Protein AF-A0AAV4D4X6-F1 (afdb_monomer_lite)

pLDDT: mean 83.33, std 16.28, range [44.0, 98.69]

Structure (mmCIF, N/CA/C/O backbone):
data_AF-A0AAV4D4X6-F1
#
_entry.id   AF-A0AAV4D4X6-F1
#
loop_
_atom_site.group_PDB
_atom_site.id
_atom_site.type_symbol
_atom_site.label_atom_id
_atom_site.label_alt_id
_atom_site.label_comp_id
_atom_site.label_asym_id
_atom_site.label_entity_id
_atom_site.label_seq_id
_atom_site.pdbx_PDB_ins_code
_atom_site.Cartn_x
_atom_site.Cartn_y
_atom_site.Cartn_z
_atom_site.occupancy
_atom_site.B_iso_or_equiv
_atom_site.auth_seq_id
_atom_site.auth_comp_id
_atom_site.auth_asym_id
_atom_site.auth_atom_id
_atom_site.pdbx_PDB_model_num
ATOM 1 N N . MET A 1 1 ? -32.037 -25.890 81.021 1.00 44.00 1 MET A N 1
ATOM 2 C CA . MET A 1 1 ? -32.102 -26.745 79.814 1.00 44.00 1 MET A CA 1
ATOM 3 C C . MET A 1 1 ? -32.653 -25.919 78.659 1.00 44.00 1 MET A C 1
ATOM 5 O O . MET A 1 1 ? -33.465 -25.048 78.929 1.00 44.00 1 MET A O 1
ATOM 9 N N . PRO A 1 2 ? -32.248 -26.179 77.413 1.00 50.12 2 PRO A N 1
ATOM 10 C CA . PRO A 1 2 ? -30.987 -25.783 76.805 1.00 50.12 2 PRO A CA 1
ATOM 11 C C . PRO A 1 2 ? -31.164 -24.531 75.926 1.00 50.12 2 PRO A C 1
ATOM 13 O O . PRO A 1 2 ? -32.140 -24.403 75.193 1.00 50.12 2 PRO A O 1
ATOM 16 N N . CYS A 1 3 ? -30.162 -23.649 75.937 1.00 57.84 3 CYS A N 1
ATOM 17 C CA . CYS A 1 3 ? -29.971 -22.554 74.976 1.00 57.84 3 CYS A CA 1
ATOM 18 C C . CYS A 1 3 ? -29.572 -23.107 73.584 1.00 57.84 3 CYS A C 1
ATOM 20 O O . CYS A 1 3 ? -28.586 -22.694 72.986 1.00 57.84 3 CYS A O 1
ATOM 22 N N . GLY A 1 4 ? -30.281 -24.138 73.113 1.00 57.94 4 GLY A N 1
ATOM 23 C CA . GLY A 1 4 ? -29.967 -24.877 71.891 1.00 57.94 4 GLY A CA 1
ATOM 24 C C . GLY A 1 4 ? -30.722 -24.347 70.676 1.00 57.94 4 GLY A C 1
ATOM 25 O O . GLY A 1 4 ? -30.124 -24.198 69.615 1.00 57.94 4 GLY A O 1
ATOM 26 N N . SER A 1 5 ? -32.005 -24.002 70.833 1.00 58.66 5 SER A N 1
ATOM 27 C CA . SER A 1 5 ? -32.836 -23.461 69.747 1.00 58.66 5 SER A CA 1
ATOM 28 C C . SER A 1 5 ? -32.383 -22.062 69.333 1.00 58.66 5 SER A C 1
ATOM 30 O O . SER A 1 5 ? -32.025 -21.866 68.181 1.00 58.66 5 SER A O 1
ATOM 32 N N . CYS A 1 6 ? -32.233 -21.143 70.292 1.00 61.25 6 CYS A N 1
ATOM 33 C CA . CYS A 1 6 ? -31.783 -19.771 70.029 1.00 61.25 6 CYS A CA 1
ATOM 34 C C . CYS A 1 6 ? -30.362 -19.713 69.435 1.00 61.25 6 CYS A C 1
ATOM 36 O O . CYS A 1 6 ? -30.081 -18.907 68.550 1.00 61.25 6 CYS A O 1
ATOM 38 N N . SER A 1 7 ? -29.455 -20.595 69.871 1.00 70.31 7 SER A N 1
ATOM 39 C CA . SER A 1 7 ? -28.119 -20.688 69.271 1.00 70.31 7 SER A CA 1
ATOM 40 C C . SER A 1 7 ? -28.165 -21.258 67.851 1.00 70.31 7 SER A C 1
ATOM 42 O O . SER A 1 7 ? -27.367 -20.841 67.015 1.00 70.31 7 SER A O 1
ATOM 44 N N . SER A 1 8 ? -29.087 -22.184 67.573 1.00 75.25 8 SER A N 1
ATOM 45 C CA . SER A 1 8 ? -29.277 -22.756 66.235 1.00 75.25 8 SER A CA 1
ATOM 46 C C . SER A 1 8 ? -29.931 -21.758 65.279 1.00 75.25 8 SER A C 1
ATOM 48 O O . SER A 1 8 ? -29.506 -21.651 64.137 1.00 75.25 8 SER A O 1
ATOM 50 N N .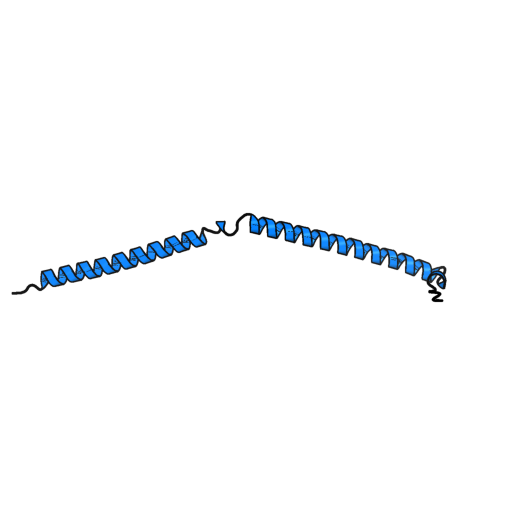 GLU A 1 9 ? -30.906 -20.978 65.748 1.00 79.81 9 GLU A N 1
ATOM 51 C CA . GLU A 1 9 ? -31.546 -19.905 64.979 1.00 79.81 9 GLU A CA 1
ATOM 52 C C . GLU A 1 9 ? -30.573 -18.762 64.683 1.00 79.81 9 GLU A C 1
ATOM 54 O O . GLU A 1 9 ? -30.493 -18.317 63.544 1.00 79.81 9 GLU A O 1
ATOM 59 N N . ASN A 1 10 ? -29.762 -18.333 65.658 1.00 80.31 10 ASN A N 1
ATOM 60 C CA . ASN A 1 10 ? -28.710 -17.342 65.407 1.00 80.31 10 ASN A CA 1
ATOM 61 C C . ASN A 1 10 ? -27.669 -17.850 64.407 1.00 80.31 10 ASN A C 1
ATOM 63 O O . ASN A 1 10 ? -27.212 -17.086 63.562 1.00 80.31 10 ASN A O 1
ATOM 67 N N . ARG A 1 11 ? -27.319 -19.139 64.470 1.00 83.69 11 ARG A N 1
ATOM 68 C CA . ARG A 1 11 ? -26.415 -19.756 63.497 1.00 83.69 11 ARG A CA 1
ATOM 69 C C . ARG A 1 11 ? -27.036 -19.802 62.100 1.00 83.69 11 ARG A C 1
ATOM 71 O O . ARG A 1 11 ? -26.394 -19.385 61.151 1.00 83.69 11 ARG A O 1
ATOM 78 N N . HIS A 1 12 ? -28.301 -20.198 61.987 1.00 87.44 12 HIS A N 1
ATOM 79 C CA . HIS A 1 12 ? -29.026 -20.195 60.716 1.00 87.44 12 HIS A CA 1
ATOM 80 C C . HIS A 1 12 ? -29.159 -18.782 60.123 1.00 87.44 12 HIS A C 1
ATOM 82 O O . HIS A 1 12 ? -29.006 -18.589 58.920 1.00 87.44 12 HIS A O 1
ATOM 88 N N . LEU A 1 13 ? -29.433 -17.775 60.957 1.00 85.38 13 LEU A N 1
ATOM 89 C CA . LEU A 1 13 ? -29.483 -16.377 60.528 1.00 85.38 13 LEU A CA 1
ATOM 90 C C . LEU A 1 13 ? -28.110 -15.869 60.076 1.00 85.38 13 LEU A C 1
ATOM 92 O O . LEU A 1 13 ? -28.040 -15.135 59.095 1.00 85.38 13 LEU A O 1
ATOM 96 N N . HIS A 1 14 ? -27.033 -16.270 60.756 1.00 90.44 14 HIS A N 1
ATOM 97 C CA . HIS A 1 14 ? -25.668 -15.932 60.361 1.00 90.44 14 HIS A CA 1
ATOM 98 C C . HIS A 1 14 ? -25.305 -16.558 59.010 1.00 90.44 14 HIS A C 1
ATOM 100 O O . HIS A 1 14 ? -24.875 -15.843 58.110 1.00 90.44 14 HIS A O 1
ATOM 106 N N . ASP A 1 15 ? -25.557 -17.857 58.841 1.00 90.62 15 ASP A N 1
ATOM 107 C CA . ASP A 1 15 ? -25.281 -18.581 57.596 1.00 90.62 15 ASP A CA 1
ATOM 108 C C . ASP A 1 15 ? -26.081 -17.979 56.423 1.00 90.62 15 ASP A C 1
ATOM 110 O O . ASP A 1 15 ? -25.548 -17.758 55.337 1.00 90.62 15 ASP A O 1
ATOM 114 N N . SER A 1 16 ? -27.347 -17.610 56.656 1.00 92.75 16 SER A N 1
ATOM 115 C CA . SER A 1 16 ? -28.176 -16.946 55.644 1.00 92.75 16 SER A CA 1
ATOM 116 C C . SER A 1 16 ? -27.704 -15.524 55.316 1.00 92.75 16 SER A C 1
ATOM 118 O O . SER A 1 16 ? -27.891 -15.071 54.188 1.00 92.75 16 SER A O 1
ATOM 120 N N . ASN A 1 17 ? -27.121 -14.802 56.276 1.00 93.94 17 ASN A N 1
ATOM 121 C CA . ASN A 1 17 ? -26.555 -13.469 56.052 1.00 93.94 17 ASN A CA 1
ATOM 122 C C . ASN A 1 17 ? -25.254 -13.554 55.241 1.00 93.94 17 ASN A C 1
ATOM 124 O O . ASN A 1 17 ? -25.049 -12.771 54.317 1.00 93.94 17 ASN A O 1
ATOM 128 N N . GLU A 1 18 ? -24.406 -14.538 55.544 1.00 94.69 18 GLU A N 1
ATOM 129 C CA . GLU A 1 18 ? -23.164 -14.792 54.813 1.00 94.69 18 GLU A CA 1
ATOM 130 C C . GLU A 1 18 ? -23.439 -15.152 53.345 1.00 94.69 18 GLU A C 1
ATOM 132 O O . GLU A 1 18 ? -22.828 -14.575 52.444 1.00 94.69 18 GLU A O 1
ATOM 137 N N . GLU A 1 19 ? -24.439 -16.000 53.094 1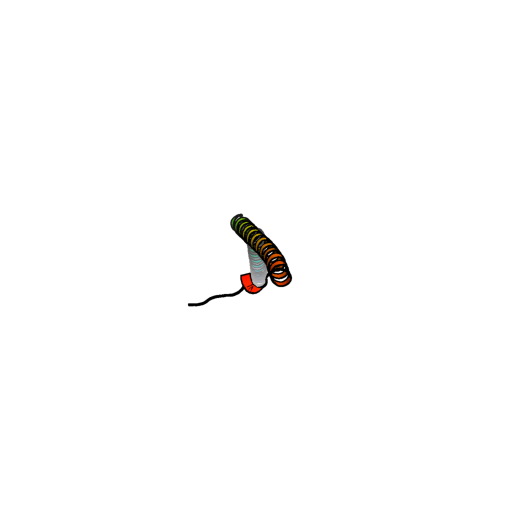.00 94.38 19 GLU A N 1
ATOM 138 C CA . GLU A 1 19 ? -24.888 -16.355 51.743 1.00 94.38 19 GLU A CA 1
ATOM 139 C C . GLU A 1 19 ? -25.452 -15.144 50.980 1.00 94.38 19 GLU A C 1
ATOM 141 O O . GLU A 1 19 ? -25.090 -14.903 49.828 1.00 94.38 19 GLU A O 1
ATOM 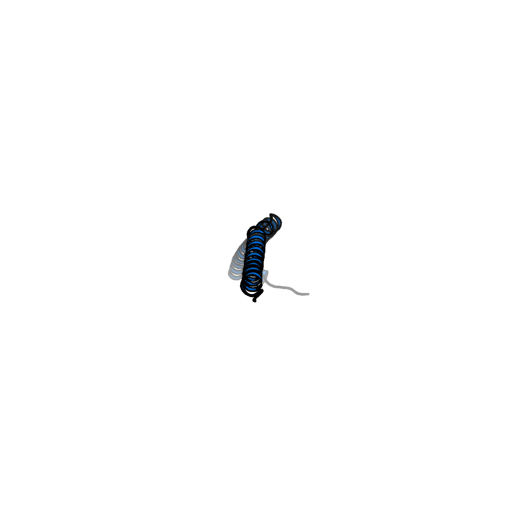146 N N . LEU A 1 20 ? -26.290 -14.322 51.624 1.00 93.50 20 LEU A N 1
ATOM 147 C CA . LEU A 1 20 ? -26.820 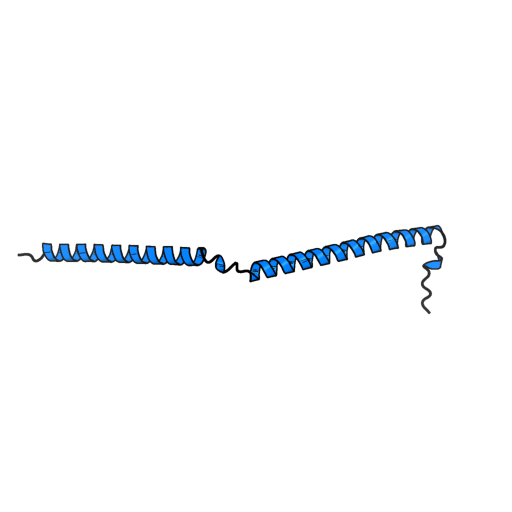-13.102 51.002 1.00 93.50 20 LEU A CA 1
ATOM 148 C C . LEU A 1 20 ? -25.709 -12.101 50.663 1.00 93.50 20 LEU A C 1
ATOM 150 O O . LEU A 1 20 ? -25.732 -11.500 49.589 1.00 93.50 20 LEU A O 1
ATOM 154 N N . ASN A 1 21 ? -24.713 -11.944 51.538 1.00 94.38 21 ASN A N 1
ATOM 155 C CA . ASN A 1 21 ? -23.561 -11.088 51.264 1.00 94.38 21 ASN A CA 1
ATOM 156 C C . ASN A 1 21 ? -22.709 -11.630 50.109 1.00 94.38 21 ASN A C 1
ATOM 158 O O . ASN A 1 21 ? -22.234 -10.845 49.287 1.00 94.38 21 ASN A O 1
ATOM 162 N N . ALA A 1 22 ? -22.544 -12.952 50.004 1.00 94.38 22 ALA A N 1
ATOM 163 C CA . ALA A 1 22 ? -21.844 -13.579 48.885 1.00 94.38 22 ALA A CA 1
ATOM 164 C C . ALA A 1 22 ? -22.584 -13.358 47.554 1.00 94.38 22 ALA A C 1
ATOM 166 O O . ALA A 1 22 ? -21.958 -13.002 46.551 1.00 94.38 22 ALA A O 1
ATOM 167 N N . GLN A 1 23 ? -23.914 -13.489 47.552 1.00 94.56 23 GLN A N 1
ATOM 168 C CA . GLN A 1 23 ? -24.752 -13.215 46.382 1.00 94.56 23 GLN A CA 1
ATOM 169 C C . GLN A 1 23 ? -24.697 -11.742 45.969 1.00 94.56 23 GLN A C 1
ATOM 171 O O . GLN A 1 23 ? -24.513 -11.449 44.787 1.00 94.56 23 GLN A O 1
ATOM 176 N N . LEU A 1 24 ? -24.780 -10.819 46.932 1.00 94.31 24 LEU A N 1
ATOM 177 C CA . LEU A 1 24 ? -24.666 -9.383 46.682 1.00 94.31 24 LEU A CA 1
ATOM 178 C C . LEU A 1 24 ? -23.298 -9.033 46.086 1.00 94.31 24 LEU A C 1
ATOM 180 O O . LEU A 1 24 ? -23.223 -8.331 45.082 1.00 94.31 24 LEU A O 1
ATOM 184 N N . LEU A 1 25 ? -22.214 -9.572 46.652 1.00 93.12 25 LEU A N 1
ATOM 185 C CA . LEU A 1 25 ? -20.864 -9.362 46.134 1.00 93.12 25 LEU A CA 1
ATOM 186 C C . LEU A 1 25 ? -20.726 -9.892 44.700 1.00 93.12 25 LEU A C 1
ATOM 188 O O . LEU A 1 25 ? -20.182 -9.203 43.836 1.00 93.12 25 LEU A O 1
ATOM 192 N N . HIS A 1 26 ? -21.241 -11.093 44.430 1.00 92.19 26 HIS A N 1
ATOM 193 C CA . HIS A 1 26 ? -21.231 -11.683 43.093 1.00 92.19 26 HIS A CA 1
ATOM 194 C C . HIS A 1 26 ? -22.020 -10.830 42.090 1.00 92.19 26 HIS A C 1
ATOM 196 O O . HIS A 1 26 ? -21.542 -10.586 40.981 1.00 92.19 26 HIS A O 1
ATOM 202 N N . GLN A 1 27 ? -23.189 -10.327 42.492 1.00 90.44 27 GLN A N 1
ATOM 203 C CA . GLN A 1 27 ? -24.008 -9.442 41.672 1.00 90.44 27 GLN A CA 1
ATOM 204 C C . GLN A 1 27 ? -23.297 -8.112 41.393 1.00 90.44 27 GLN A C 1
ATOM 206 O O . GLN A 1 27 ? -23.185 -7.728 40.233 1.00 90.44 27 GLN A O 1
ATOM 211 N N . CYS A 1 28 ? -22.717 -7.460 42.406 1.00 89.19 28 CYS A N 1
ATOM 212 C CA . CYS A 1 28 ? -21.950 -6.226 42.226 1.00 89.19 28 CYS A CA 1
ATOM 213 C C . CYS A 1 28 ? -20.736 -6.415 41.300 1.00 89.19 28 CYS A C 1
ATOM 215 O O . CYS A 1 28 ? -20.433 -5.540 40.491 1.00 89.19 28 CYS A O 1
ATOM 217 N N . ILE A 1 29 ? -20.041 -7.556 41.382 1.00 88.88 29 ILE A N 1
ATOM 218 C CA . ILE A 1 29 ? -18.930 -7.878 40.474 1.00 88.88 29 ILE A CA 1
ATOM 219 C C . ILE A 1 29 ? -19.444 -8.121 39.051 1.00 88.88 29 ILE A C 1
ATOM 221 O O . ILE A 1 29 ? -18.822 -7.654 38.098 1.00 88.88 29 ILE A O 1
ATOM 225 N N . GLY A 1 30 ? -20.556 -8.843 38.891 1.00 85.31 30 GLY A N 1
ATOM 226 C CA . GLY A 1 30 ? -21.188 -9.086 37.593 1.00 85.31 30 GLY A CA 1
ATOM 227 C C . GLY A 1 30 ? -21.647 -7.792 36.921 1.00 85.31 30 GLY A C 1
ATOM 228 O O . GLY A 1 30 ? -21.348 -7.564 35.752 1.00 85.31 30 GLY A O 1
ATOM 229 N N . GLU A 1 31 ? -22.286 -6.903 37.678 1.00 82.81 31 GLU A N 1
ATOM 230 C CA . GLU A 1 31 ? -22.690 -5.570 37.225 1.00 82.81 31 GLU A CA 1
ATOM 231 C C . GLU A 1 31 ? -21.469 -4.697 36.903 1.00 82.81 31 GLU A C 1
ATOM 233 O O . GLU A 1 31 ? -21.425 -4.074 35.847 1.00 82.81 31 GLU A O 1
ATOM 238 N N . GLY A 1 32 ? -20.424 -4.714 37.738 1.00 76.38 32 GLY A N 1
ATOM 239 C CA . GLY A 1 32 ? -19.163 -4.014 37.475 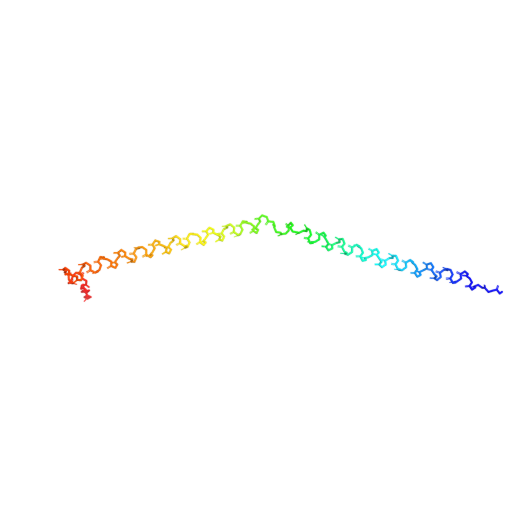1.00 76.38 32 GLY A CA 1
ATOM 240 C C . GLY A 1 32 ? -18.453 -4.503 36.207 1.00 76.38 32 GLY A C 1
ATOM 241 O O . GLY A 1 32 ? -17.961 -3.691 35.425 1.00 76.38 32 GLY A O 1
ATOM 242 N N . LYS A 1 33 ? -18.453 -5.819 35.954 1.00 76.31 33 LYS A N 1
ATOM 243 C CA . LYS A 1 33 ? -17.970 -6.402 34.693 1.00 76.31 33 LYS A CA 1
ATOM 244 C C . LYS A 1 33 ? -18.827 -5.962 33.518 1.00 76.31 33 LYS A C 1
ATOM 246 O O . LYS A 1 33 ? -18.271 -5.493 32.539 1.00 76.31 33 LYS A O 1
ATOM 251 N N . SER A 1 34 ? -20.152 -6.015 33.640 1.00 72.38 34 SER A N 1
ATOM 252 C CA . SER A 1 34 ? -21.065 -5.558 32.589 1.00 72.38 34 SER A CA 1
ATOM 253 C C . SER A 1 34 ? -20.916 -4.060 32.291 1.00 72.38 34 SER A C 1
ATOM 255 O O . SER A 1 34 ? -21.097 -3.657 31.146 1.00 72.38 34 SER A O 1
ATOM 257 N N . LEU A 1 35 ? -20.566 -3.231 33.280 1.00 67.25 35 LEU A N 1
ATOM 258 C CA . LEU A 1 35 ? -20.256 -1.807 33.103 1.00 67.25 35 LEU A CA 1
ATOM 259 C C . LEU A 1 35 ? -18.890 -1.582 32.433 1.00 67.25 35 LEU A C 1
ATOM 261 O O . LEU A 1 35 ? -18.752 -0.662 31.624 1.00 67.25 35 LEU A O 1
ATOM 265 N N . LEU A 1 36 ? -17.887 -2.417 32.729 1.00 64.62 36 LEU A N 1
ATOM 266 C CA . LEU A 1 36 ? -16.593 -2.412 32.031 1.00 64.62 36 LEU A CA 1
ATOM 267 C C . LEU A 1 36 ? -16.709 -2.939 30.593 1.00 64.62 36 LEU A C 1
ATOM 269 O O . LEU A 1 36 ? -16.073 -2.406 29.690 1.00 64.62 36 LEU A O 1
ATOM 273 N N . GLU A 1 37 ? -17.530 -3.959 30.372 1.00 63.84 37 GLU A N 1
ATOM 274 C CA . GLU A 1 37 ? -17.798 -4.557 29.061 1.00 63.84 37 GLU A CA 1
ATOM 275 C C . GLU A 1 37 ? -18.683 -3.636 28.205 1.00 63.84 37 GLU A C 1
ATOM 277 O O . GLU A 1 37 ? -18.413 -3.445 27.023 1.00 63.84 37 GLU A O 1
ATOM 282 N N . GLY A 1 38 ? -19.675 -2.975 28.815 1.00 54.94 38 GLY A N 1
ATOM 283 C CA . GLY A 1 38 ? -20.453 -1.883 28.217 1.00 54.94 38 GLY A CA 1
ATOM 284 C C . GLY A 1 38 ? -19.656 -0.582 28.046 1.00 54.94 38 GLY A C 1
ATOM 285 O O . GLY A 1 38 ? -20.067 0.307 27.302 1.00 54.94 38 GLY A O 1
ATOM 286 N N . SER A 1 39 ? -18.467 -0.491 28.655 1.00 51.62 39 SER A N 1
ATOM 287 C CA . SER A 1 39 ? -17.434 0.495 28.320 1.00 51.62 39 SER A CA 1
ATOM 288 C C . SER A 1 39 ? -16.633 0.090 27.077 1.00 51.62 39 SER A C 1
ATOM 290 O O . SER A 1 39 ? -15.479 0.480 26.910 1.00 51.62 39 SER A O 1
ATOM 292 N N . SER A 1 40 ? -17.314 -0.502 26.092 1.00 52.31 40 SER A N 1
ATOM 293 C CA . SER A 1 40 ? -17.080 -0.228 24.669 1.00 52.31 40 SER A CA 1
ATOM 294 C C . SER A 1 40 ? -17.068 1.279 24.326 1.00 52.31 40 SER A C 1
ATOM 296 O O . SER A 1 40 ? -16.781 1.639 23.197 1.00 52.31 40 SER A O 1
ATOM 298 N N . ALA A 1 41 ? -17.280 2.186 25.287 1.00 51.31 41 ALA A N 1
ATOM 299 C CA . ALA A 1 41 ? -16.832 3.582 25.235 1.00 51.31 41 ALA A CA 1
ATOM 300 C C . ALA A 1 41 ? -15.292 3.757 25.211 1.00 51.31 41 ALA A C 1
ATOM 302 O O . ALA A 1 41 ? -14.804 4.837 24.890 1.00 51.31 41 ALA A O 1
ATOM 303 N N . GLY A 1 42 ? -14.512 2.716 25.526 1.00 49.16 42 GLY A N 1
ATOM 304 C CA . GLY A 1 42 ? -13.066 2.649 25.289 1.00 49.16 42 GLY A CA 1
ATOM 305 C C . GLY A 1 42 ? -12.699 2.389 23.824 1.00 49.16 42 GLY A C 1
ATOM 306 O O . GLY A 1 42 ? -11.565 2.642 23.434 1.00 49.16 42 GLY A O 1
ATOM 307 N N . GLN A 1 43 ? -13.670 1.988 22.994 1.00 54.19 43 GLN A N 1
ATOM 308 C CA . GLN A 1 43 ? -13.583 2.028 21.528 1.00 54.19 43 GLN A CA 1
ATOM 309 C C . GLN A 1 43 ? -13.997 3.421 21.022 1.00 54.19 43 GLN A C 1
ATOM 311 O O . GLN A 1 43 ? -14.793 3.576 20.105 1.00 54.19 43 GLN A O 1
ATOM 316 N N . SER A 1 44 ? -13.504 4.444 21.721 1.00 52.62 44 SER A N 1
ATOM 317 C CA . SER A 1 44 ? -13.764 5.860 21.483 1.00 52.62 44 SER A CA 1
ATOM 318 C C . SER A 1 44 ? -13.256 6.286 20.106 1.00 52.62 44 SER A C 1
ATOM 320 O O . SER A 1 44 ? -12.324 5.681 19.581 1.00 52.62 44 SER A O 1
ATOM 322 N N . LEU A 1 45 ? -13.806 7.390 19.591 1.00 53.66 45 LEU A N 1
ATOM 323 C CA . LEU A 1 45 ? 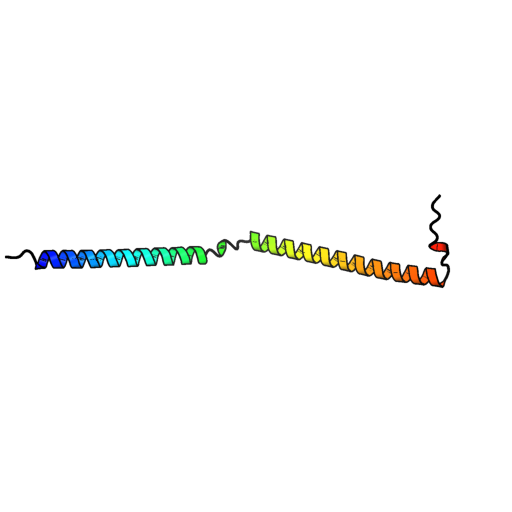-13.425 8.148 18.391 1.00 53.66 45 LEU A CA 1
ATOM 324 C C . LEU A 1 45 ? -11.936 8.068 18.003 1.00 53.66 45 LEU A C 1
ATOM 326 O O . LEU A 1 45 ? -11.625 8.054 16.824 1.00 53.66 45 LEU A O 1
ATOM 330 N N . ALA A 1 46 ? -11.006 8.005 18.959 1.00 64.75 46 ALA A N 1
ATOM 331 C CA . ALA A 1 46 ? -9.579 7.803 18.702 1.00 64.75 46 ALA A CA 1
ATOM 332 C C . ALA A 1 46 ? -9.266 6.536 17.881 1.00 64.75 46 ALA A C 1
ATOM 334 O O . ALA A 1 46 ? -8.431 6.588 16.986 1.00 64.75 46 ALA A O 1
ATOM 335 N N . GLN A 1 47 ? -9.949 5.421 18.140 1.00 66.00 47 GLN A N 1
ATOM 336 C CA . GLN A 1 47 ? -9.763 4.163 17.419 1.00 66.00 47 GLN A CA 1
ATOM 337 C C . GLN A 1 47 ? -10.383 4.224 16.012 1.00 66.00 47 GLN A C 1
ATOM 339 O O . GLN A 1 47 ? -9.802 3.705 15.061 1.00 66.00 47 GLN A O 1
ATOM 344 N N . GLU A 1 48 ? -11.518 4.915 15.856 1.00 61.44 48 GLU A N 1
ATOM 345 C CA . GLU A 1 48 ? -12.106 5.223 14.543 1.00 61.44 48 GLU A CA 1
ATOM 346 C C . GLU A 1 48 ? -11.233 6.200 13.741 1.00 61.44 48 GLU A C 1
ATOM 348 O O . GLU A 1 48 ? -11.022 5.991 12.550 1.00 61.44 48 GLU A O 1
ATOM 353 N N . LEU A 1 49 ? -10.657 7.220 14.382 1.00 62.75 49 LEU A N 1
ATOM 354 C CA . LEU A 1 49 ? -9.710 8.155 13.772 1.00 62.75 49 LEU A CA 1
ATOM 355 C C . LEU A 1 49 ? -8.412 7.448 13.365 1.00 62.75 49 LEU A C 1
ATOM 357 O O . LEU A 1 49 ? -7.945 7.645 12.247 1.00 62.75 49 LEU A O 1
ATOM 361 N N . GLU A 1 50 ? -7.835 6.595 14.216 1.00 73.88 50 GLU A N 1
ATOM 362 C CA . GLU A 1 50 ? -6.660 5.782 13.869 1.00 73.88 50 GLU A CA 1
ATOM 363 C C . GLU A 1 50 ? -6.951 4.821 12.711 1.00 73.88 50 GLU A C 1
ATOM 365 O O . GLU A 1 50 ? -6.123 4.671 11.807 1.00 73.88 50 GLU A O 1
ATOM 370 N N . HIS A 1 51 ? -8.128 4.190 12.701 1.00 72.38 51 HIS A N 1
ATOM 371 C CA . HIS A 1 51 ? -8.550 3.316 11.609 1.00 72.38 51 HIS A CA 1
ATOM 372 C C . HIS A 1 51 ? -8.710 4.090 10.296 1.00 72.38 51 HIS A C 1
ATOM 374 O O . HIS A 1 51 ? -8.134 3.684 9.288 1.00 72.38 51 HIS A O 1
ATOM 380 N N . LEU A 1 52 ? -9.403 5.234 10.324 1.00 71.31 52 LEU A N 1
ATOM 381 C CA . LEU A 1 52 ? -9.573 6.121 9.172 1.00 71.31 52 LEU A CA 1
ATOM 382 C C . LEU A 1 52 ? -8.208 6.560 8.616 1.00 71.31 52 LEU A C 1
ATOM 384 O O . LEU A 1 52 ? -7.938 6.407 7.428 1.00 71.31 52 LEU A O 1
ATOM 388 N N . THR A 1 53 ? -7.299 6.995 9.494 1.00 81.56 53 THR A N 1
ATOM 389 C CA . THR A 1 53 ? -5.949 7.442 9.109 1.00 81.56 53 THR A CA 1
ATOM 390 C C . THR A 1 53 ? -5.143 6.306 8.468 1.00 81.56 53 THR A C 1
ATOM 392 O O . THR A 1 53 ? -4.404 6.505 7.501 1.00 81.56 53 THR A O 1
ATOM 395 N N . LYS A 1 54 ? -5.284 5.076 8.978 1.00 89.56 54 LYS A N 1
ATOM 396 C CA . LYS A 1 54 ? -4.633 3.892 8.407 1.00 89.56 54 LYS A CA 1
ATOM 397 C C . LYS A 1 54 ? -5.201 3.539 7.032 1.00 89.56 54 LYS A C 1
ATOM 399 O O . LYS A 1 54 ? -4.430 3.188 6.138 1.00 89.56 54 LYS A O 1
ATOM 404 N N . GLU A 1 55 ? -6.516 3.600 6.858 1.00 91.00 55 GLU A N 1
ATOM 405 C CA . GLU A 1 55 ? -7.162 3.348 5.568 1.00 91.00 55 GLU A CA 1
ATOM 406 C C . GLU A 1 55 ? -6.742 4.378 4.521 1.00 91.00 55 GLU A C 1
ATOM 408 O O . GLU A 1 55 ? -6.380 3.998 3.406 1.00 91.00 55 GLU A O 1
ATOM 413 N N . GLU A 1 56 ? -6.694 5.657 4.892 1.00 89.62 56 GLU A N 1
ATOM 414 C CA . GLU A 1 56 ? -6.206 6.740 4.035 1.00 89.62 56 GLU A CA 1
ATOM 415 C C . GLU A 1 56 ? -4.742 6.527 3.631 1.00 89.62 56 GLU A C 1
ATOM 417 O O . GLU A 1 56 ? -4.407 6.612 2.446 1.00 89.62 56 GLU A O 1
ATOM 422 N N . LEU A 1 57 ? -3.874 6.153 4.577 1.00 90.38 57 LEU A N 1
ATOM 423 C CA . LEU A 1 57 ? -2.467 5.852 4.302 1.00 90.38 57 LEU A CA 1
ATOM 424 C C . LEU A 1 57 ? -2.309 4.651 3.360 1.00 90.38 57 LEU A C 1
ATOM 426 O O . LEU A 1 57 ? -1.500 4.682 2.429 1.00 90.38 57 LEU A O 1
ATOM 430 N N . LEU A 1 58 ? -3.089 3.586 3.564 1.00 94.94 58 LEU A N 1
ATOM 431 C CA . LEU A 1 58 ? -3.086 2.419 2.680 1.00 94.94 58 LEU A CA 1
ATOM 432 C C . LEU A 1 58 ? -3.625 2.761 1.286 1.00 94.94 58 LEU A C 1
ATOM 434 O O . LEU A 1 58 ? -3.091 2.263 0.292 1.00 94.94 58 LEU A O 1
ATOM 438 N N . ALA A 1 59 ? -4.643 3.618 1.198 1.00 94.56 59 ALA A N 1
ATOM 439 C CA . ALA A 1 59 ? -5.192 4.097 -0.063 1.00 94.56 59 ALA A CA 1
ATOM 440 C C . ALA A 1 59 ? -4.165 4.938 -0.835 1.00 94.56 59 ALA A C 1
ATOM 442 O O . ALA A 1 59 ? -3.938 4.679 -2.019 1.00 94.56 59 ALA A O 1
ATOM 443 N N . GLN A 1 60 ? -3.477 5.867 -0.166 1.00 93.38 60 GLN A N 1
ATOM 444 C CA . GLN A 1 60 ? -2.391 6.649 -0.761 1.00 93.38 60 GLN A CA 1
ATOM 445 C C . GLN A 1 60 ? -1.237 5.756 -1.221 1.00 93.38 60 GLN A C 1
ATOM 447 O O . GLN A 1 60 ? -0.791 5.867 -2.361 1.00 93.38 60 GLN A O 1
ATOM 452 N N . LEU A 1 61 ? -0.802 4.804 -0.389 1.00 95.56 61 LEU A N 1
ATOM 453 C CA . LEU A 1 61 ? 0.251 3.855 -0.758 1.00 95.56 61 LEU A CA 1
ATOM 454 C C . LEU A 1 61 ? -0.149 2.998 -1.967 1.00 95.56 61 LEU A C 1
ATOM 456 O O . LEU A 1 61 ? 0.679 2.711 -2.833 1.00 95.56 61 LEU A O 1
ATOM 460 N N . LYS A 1 62 ? -1.415 2.573 -2.041 1.00 97.06 62 LYS A N 1
ATOM 461 C CA . LYS A 1 62 ? -1.945 1.830 -3.189 1.00 97.06 62 LYS A CA 1
ATOM 462 C C . LYS A 1 62 ? -1.945 2.692 -4.449 1.00 97.06 62 LYS A C 1
ATOM 464 O O . LYS A 1 62 ? -1.534 2.200 -5.496 1.00 97.06 62 LYS A O 1
ATOM 469 N N . MET A 1 63 ? -2.367 3.951 -4.346 1.00 96.94 63 MET A N 1
ATOM 470 C CA . MET A 1 63 ? -2.383 4.886 -5.470 1.00 96.94 63 MET A CA 1
ATOM 471 C C . MET A 1 63 ? -0.967 5.157 -5.990 1.00 96.94 63 MET A C 1
ATOM 473 O O . MET A 1 63 ? -0.730 5.046 -7.188 1.00 96.94 63 MET A O 1
ATOM 477 N N . GLU A 1 64 ? -0.007 5.401 -5.096 1.00 95.75 64 GLU A N 1
ATOM 478 C CA . GLU A 1 64 ? 1.410 5.564 -5.446 1.00 95.75 64 GLU A CA 1
ATOM 479 C C . GLU A 1 64 ? 1.979 4.326 -6.147 1.00 95.75 64 GLU A C 1
ATOM 481 O O . GLU A 1 64 ? 2.663 4.428 -7.168 1.00 95.75 64 GLU A O 1
ATOM 486 N N . ARG A 1 65 ? 1.659 3.126 -5.647 1.00 97.50 65 ARG A N 1
ATOM 487 C CA . ARG A 1 65 ? 2.072 1.870 -6.290 1.00 97.50 65 ARG A CA 1
ATOM 488 C C . ARG A 1 65 ? 1.465 1.704 -7.678 1.00 97.50 65 ARG A C 1
ATOM 490 O O . ARG A 1 65 ? 2.172 1.253 -8.576 1.00 97.50 65 ARG A O 1
ATOM 497 N N . ASP A 1 66 ? 0.199 2.066 -7.859 1.00 98.31 66 ASP A N 1
ATOM 498 C CA . ASP A 1 66 ? -0.469 1.995 -9.160 1.00 98.31 66 ASP A CA 1
ATOM 499 C C . ASP A 1 66 ? 0.150 2.979 -10.161 1.00 98.31 66 ASP A C 1
ATOM 501 O O . ASP A 1 66 ? 0.512 2.596 -11.274 1.00 98.31 66 ASP A O 1
ATOM 505 N N . VAL A 1 67 ? 0.390 4.225 -9.743 1.00 97.88 67 VAL A N 1
ATOM 506 C CA . VAL A 1 67 ? 1.089 5.224 -10.564 1.00 97.88 67 VAL A CA 1
ATOM 507 C C . VAL A 1 67 ? 2.480 4.723 -10.949 1.00 97.88 67 VAL A C 1
ATOM 509 O O . VAL A 1 67 ? 2.833 4.745 -12.128 1.00 97.88 67 VAL A O 1
ATOM 512 N N . ASN A 1 68 ? 3.254 4.203 -9.995 1.00 98.44 68 ASN A N 1
ATOM 513 C CA . ASN A 1 68 ? 4.586 3.666 -10.262 1.00 98.44 68 ASN A CA 1
ATOM 514 C C . ASN A 1 68 ? 4.545 2.472 -11.230 1.00 98.44 68 ASN A C 1
ATOM 516 O O . ASN A 1 68 ? 5.356 2.391 -12.153 1.00 98.44 68 ASN A O 1
ATOM 520 N N . PHE A 1 69 ? 3.571 1.574 -11.071 1.00 98.50 69 PHE A N 1
ATOM 521 C CA . PHE A 1 69 ? 3.361 0.454 -11.983 1.00 98.50 69 PHE A CA 1
ATOM 522 C C . PHE A 1 69 ? 3.071 0.933 -13.410 1.00 98.50 69 PHE A C 1
ATOM 524 O O . PHE A 1 69 ? 3.707 0.473 -14.359 1.00 98.50 69 PHE A O 1
ATOM 531 N N . ARG A 1 70 ? 2.176 1.912 -13.571 1.00 98.56 70 ARG A N 1
ATOM 532 C CA . ARG A 1 70 ? 1.851 2.493 -14.882 1.00 98.56 70 ARG A CA 1
ATOM 533 C C . ARG A 1 70 ? 3.044 3.228 -15.495 1.00 98.56 70 ARG A C 1
ATOM 535 O O . ARG A 1 70 ? 3.262 3.124 -16.701 1.00 98.56 70 ARG A O 1
ATOM 542 N N . LEU A 1 71 ? 3.846 3.917 -14.680 1.00 98.69 71 LEU A N 1
ATOM 543 C CA . LEU A 1 71 ? 5.093 4.546 -15.121 1.00 98.69 71 LEU A CA 1
ATOM 544 C C . LEU A 1 71 ? 6.107 3.507 -15.609 1.00 98.69 71 LEU A C 1
ATOM 546 O O . LEU A 1 71 ? 6.673 3.690 -16.683 1.00 98.69 71 LEU A O 1
ATOM 550 N N . LYS A 1 72 ? 6.291 2.396 -14.884 1.00 98.50 72 LYS A N 1
ATOM 551 C CA . LYS A 1 72 ? 7.149 1.281 -15.324 1.00 98.50 72 LYS A CA 1
ATOM 552 C C . LYS A 1 72 ? 6.697 0.735 -16.676 1.00 98.50 72 LYS A C 1
ATOM 554 O O . LYS A 1 72 ? 7.496 0.698 -17.600 1.00 98.50 72 LYS A O 1
ATOM 559 N N . GLN A 1 73 ? 5.405 0.437 -16.835 1.00 98.62 73 GLN A N 1
ATOM 560 C CA . GLN A 1 73 ? 4.861 -0.040 -18.112 1.00 98.62 73 GLN A CA 1
ATOM 561 C C . GLN A 1 73 ? 5.065 0.957 -19.261 1.00 98.62 73 GLN A C 1
ATOM 563 O O . GLN A 1 73 ? 5.283 0.560 -20.405 1.00 98.62 73 GLN A O 1
ATOM 568 N N . TYR A 1 74 ? 4.954 2.255 -18.981 1.00 98.56 74 TYR A N 1
ATOM 569 C CA . TYR A 1 74 ? 5.199 3.295 -19.974 1.00 98.56 74 TYR A CA 1
ATOM 570 C C . TYR A 1 74 ? 6.673 3.347 -20.391 1.00 98.56 74 TYR A C 1
ATOM 572 O O . TYR A 1 74 ? 6.966 3.372 -21.587 1.00 98.56 74 TYR A O 1
ATOM 580 N N . VAL A 1 75 ? 7.591 3.300 -19.419 1.00 98.56 75 VAL A N 1
ATOM 581 C CA . VAL A 1 75 ? 9.033 3.214 -19.678 1.00 98.56 75 VAL A CA 1
ATOM 582 C C . VAL A 1 75 ? 9.346 1.964 -20.493 1.00 98.56 75 VAL A C 1
ATOM 584 O O . VAL A 1 75 ? 10.001 2.086 -21.522 1.00 98.56 75 VAL A O 1
ATOM 587 N N . ASP A 1 76 ? 8.810 0.800 -20.124 1.00 98.62 76 ASP A N 1
ATOM 588 C CA . ASP A 1 76 ? 9.027 -0.453 -20.856 1.00 98.62 76 ASP A CA 1
ATOM 589 C C . ASP A 1 76 ? 8.640 -0.316 -22.336 1.00 98.62 76 ASP A C 1
ATOM 591 O O . ASP A 1 76 ? 9.406 -0.696 -23.221 1.00 98.62 76 ASP A O 1
ATOM 595 N N . ARG A 1 77 ? 7.490 0.305 -22.635 1.00 98.56 77 ARG A N 1
ATOM 596 C CA . ARG A 1 77 ? 7.059 0.564 -24.021 1.00 98.56 77 ARG A CA 1
ATOM 597 C C . ARG A 1 77 ? 8.027 1.469 -24.780 1.00 98.56 77 ARG A C 1
ATOM 599 O O . ARG A 1 77 ? 8.307 1.209 -25.952 1.00 98.56 77 ARG A O 1
ATOM 606 N N . ILE A 1 78 ? 8.529 2.524 -24.138 1.00 98.38 78 ILE A N 1
ATOM 607 C CA . ILE A 1 78 ? 9.532 3.410 -24.742 1.00 98.38 78 ILE A CA 1
ATOM 608 C C . ILE A 1 78 ? 10.813 2.631 -25.025 1.00 98.38 78 ILE A C 1
ATOM 610 O O . ILE A 1 78 ? 11.319 2.694 -26.142 1.00 98.38 78 ILE A O 1
ATOM 614 N N . ILE A 1 79 ? 11.318 1.883 -24.043 1.00 98.38 79 ILE A N 1
ATOM 615 C CA . ILE A 1 79 ? 12.560 1.118 -24.172 1.00 98.38 79 ILE A CA 1
ATOM 616 C C . ILE A 1 79 ? 12.446 0.093 -25.301 1.00 98.38 79 ILE A C 1
ATOM 618 O O . ILE A 1 79 ? 13.331 0.050 -26.150 1.00 98.38 79 ILE A O 1
ATOM 622 N N . ILE A 1 80 ? 11.341 -0.655 -25.386 1.00 98.50 80 ILE A N 1
ATOM 623 C CA . ILE A 1 80 ? 11.081 -1.584 -26.499 1.00 98.50 80 ILE A CA 1
ATOM 624 C C . ILE A 1 80 ? 11.126 -0.843 -27.841 1.00 98.50 80 ILE A C 1
ATOM 626 O O . ILE A 1 80 ? 11.837 -1.255 -28.753 1.00 98.50 80 ILE A O 1
ATOM 630 N N . THR A 1 81 ? 10.442 0.299 -27.940 1.00 98.44 81 THR A N 1
ATOM 631 C CA . THR A 1 81 ? 10.425 1.103 -29.173 1.00 98.44 81 THR A CA 1
ATOM 632 C C . THR A 1 81 ? 11.828 1.578 -29.572 1.00 98.44 81 THR A C 1
ATOM 634 O O . THR A 1 81 ? 12.163 1.609 -30.757 1.00 98.44 81 THR A O 1
ATOM 637 N N . ILE A 1 82 ? 12.658 1.966 -28.599 1.00 98.25 82 ILE A N 1
ATOM 638 C CA . ILE A 1 82 ? 14.042 2.389 -28.843 1.00 98.25 82 ILE A CA 1
ATOM 639 C C . ILE A 1 82 ? 14.888 1.204 -29.313 1.00 98.25 82 ILE A C 1
ATOM 641 O O . ILE A 1 82 ? 15.620 1.347 -30.291 1.00 98.25 82 ILE A O 1
ATOM 645 N N . LEU A 1 83 ? 14.756 0.041 -28.671 1.00 97.88 83 LEU A N 1
ATOM 646 C CA . LEU A 1 83 ? 15.475 -1.177 -29.050 1.00 97.88 83 LEU A CA 1
ATOM 647 C C . LEU A 1 83 ? 15.171 -1.604 -30.493 1.00 97.88 83 LEU A C 1
ATOM 649 O O . LEU A 1 83 ? 16.076 -2.045 -31.196 1.00 97.88 83 LEU A O 1
ATOM 653 N N . GLU A 1 84 ? 13.929 -1.429 -30.951 1.00 97.81 84 GLU A N 1
ATOM 654 C CA . GLU A 1 84 ? 13.516 -1.754 -32.322 1.00 97.81 84 GLU A CA 1
ATOM 655 C C . GLU A 1 84 ? 14.014 -0.748 -33.371 1.00 97.81 84 GLU A C 1
ATOM 657 O O . GLU A 1 84 ? 14.287 -1.130 -34.508 1.00 97.81 84 GLU A O 1
ATOM 662 N N . LYS A 1 85 ? 14.102 0.545 -33.022 1.00 97.75 85 LYS A N 1
ATOM 663 C CA . LYS A 1 85 ? 14.357 1.620 -33.999 1.00 97.75 85 LYS A CA 1
ATOM 664 C C . LYS A 1 85 ? 15.783 2.153 -33.997 1.00 97.75 85 LYS A C 1
ATOM 666 O O . LYS A 1 85 ? 16.320 2.432 -35.066 1.00 97.75 85 LYS A O 1
ATOM 671 N N . ASN A 1 86 ? 16.362 2.387 -32.823 1.00 97.31 86 ASN A N 1
ATOM 672 C CA . ASN A 1 86 ? 17.695 2.967 -32.688 1.00 97.31 86 ASN A CA 1
ATOM 673 C C . ASN A 1 86 ? 18.309 2.655 -31.306 1.00 97.31 86 ASN A C 1
ATOM 675 O O . ASN A 1 86 ? 18.262 3.499 -30.404 1.00 97.31 86 ASN A O 1
ATOM 679 N N . PRO A 1 87 ? 18.896 1.460 -31.122 1.00 97.00 87 PRO A N 1
ATOM 680 C CA . PRO A 1 87 ? 19.359 0.999 -29.814 1.00 97.00 87 PRO A CA 1
ATOM 681 C C . PRO A 1 87 ? 20.545 1.795 -29.244 1.00 97.00 87 PRO A C 1
ATOM 683 O O . PRO A 1 87 ? 20.740 1.779 -28.031 1.00 97.00 87 PRO A O 1
ATOM 686 N N . SER A 1 88 ? 21.312 2.528 -30.065 1.00 96.00 88 SER A N 1
ATOM 687 C CA . SER A 1 88 ? 22.450 3.338 -29.590 1.00 96.00 88 SER A CA 1
ATOM 688 C C . SER A 1 88 ? 22.036 4.491 -28.670 1.00 96.00 88 SER A C 1
ATOM 690 O O . SER A 1 88 ? 22.851 4.976 -27.895 1.00 96.00 88 SER A O 1
ATOM 692 N N . LEU A 1 89 ? 20.758 4.893 -28.672 1.00 95.62 89 LEU A N 1
ATOM 693 C CA . LEU A 1 89 ? 20.230 5.874 -27.715 1.00 95.62 89 LEU A CA 1
ATOM 694 C C . LEU A 1 89 ? 20.289 5.397 -26.254 1.00 95.62 89 LEU A C 1
ATOM 696 O O . LEU A 1 89 ? 20.192 6.222 -25.350 1.00 95.62 89 LEU A O 1
ATOM 700 N N . LEU A 1 90 ? 20.420 4.087 -26.017 1.00 95.69 90 LEU A N 1
ATOM 701 C CA . LEU A 1 90 ? 20.587 3.506 -24.681 1.00 95.69 90 LEU A CA 1
ATOM 702 C C . LEU A 1 90 ? 22.063 3.320 -24.294 1.00 95.69 90 LEU A C 1
ATOM 704 O O . LEU A 1 90 ? 22.348 2.767 -23.232 1.00 95.69 90 LEU A O 1
ATOM 708 N N . GLU A 1 91 ? 23.006 3.747 -25.139 1.00 95.00 91 GLU A N 1
ATOM 709 C CA . GLU A 1 91 ? 24.434 3.643 -24.854 1.00 95.00 91 GLU A CA 1
ATOM 710 C C . GLU A 1 91 ? 24.825 4.580 -23.704 1.00 95.00 91 GLU A C 1
ATOM 712 O O . GLU A 1 91 ? 24.600 5.791 -23.742 1.00 95.00 91 GLU A O 1
ATOM 717 N N . ILE A 1 92 ? 25.435 4.016 -22.660 1.00 91.88 92 ILE A N 1
ATOM 718 C CA . ILE A 1 92 ? 25.939 4.789 -21.526 1.00 91.88 92 ILE A CA 1
ATOM 719 C C . ILE A 1 92 ? 27.423 5.063 -21.761 1.00 91.88 92 ILE A C 1
ATOM 721 O O . ILE A 1 92 ? 28.282 4.255 -21.411 1.00 91.88 92 ILE A O 1
ATOM 725 N N . THR A 1 93 ? 27.743 6.228 -22.320 1.00 85.56 93 THR A N 1
ATOM 726 C CA . THR A 1 93 ? 29.123 6.732 -22.347 1.00 85.56 93 THR A CA 1
ATOM 727 C C . THR A 1 93 ? 29.519 7.240 -20.964 1.00 85.56 93 THR A C 1
ATOM 729 O O . THR A 1 93 ? 29.356 8.418 -20.648 1.00 85.56 93 THR A O 1
ATOM 732 N N . VAL A 1 94 ? 30.039 6.348 -20.124 1.00 71.56 94 VAL A N 1
ATOM 733 C CA . VAL A 1 94 ? 30.796 6.744 -18.930 1.00 71.56 94 VAL A CA 1
ATOM 734 C C . VAL A 1 94 ? 32.172 7.232 -19.398 1.00 71.56 94 VAL A C 1
ATOM 736 O O . VAL A 1 94 ? 32.891 6.483 -20.059 1.00 71.56 94 VAL A O 1
ATOM 739 N N . ARG A 1 95 ? 32.511 8.493 -19.107 1.00 60.62 95 ARG A N 1
ATOM 740 C CA . ARG A 1 95 ? 33.866 9.051 -19.254 1.00 60.62 95 ARG A CA 1
ATOM 741 C C . ARG A 1 95 ? 34.531 9.158 -17.894 1.00 60.62 95 ARG A C 1
ATOM 743 O O . ARG A 1 95 ? 33.806 9.515 -16.939 1.00 60.62 95 ARG A O 1
#

Secondary structure (DSSP, 8-state):
--TTHHHHHHHHHHHHHHHHHHHHHHHHHHHHHHHHHTTGGGS-HHHHHHHHHHHHHHHHHHHHHHHHHHHHHHHHHHHHHHHHH-GGGG-----

Radius of gyration: 39.12 Å; chains: 1; bounding box: 67×36×114 Å

Foldseek 3Di:
DDPPPVVVVVVVVVVVVVVVVVVVVVVVVVVVVVVVVVCCVVCPPVVVVVVVVVVVVVVVVVVVVVVVVVVVVVVVVVQVVCVVPPVCVVDDPDD

InterPro domains:
  IPR019018 Rab-binding domain FIP-RBD [PF09457] (53-93)
  IPR019018 Rab-binding domain FIP-RBD [PS51511] (31-93)
  IPR037245 FIP-RBD, C-terminal domain superfamily [SSF144270] (42-92)
  IPR051977 Rab11-interacting regulator of endocytosis and ciliogenesis [PTHR15726] (8-92)

Organism: NCBI:txid259542

Sequence (95 aa):
MPCGSCSSENRHLHDSNEELNAQLLHQCIGEGKSLLEGSSAGQSLAQELEHLTKEELLAQLKMERDVNFRLKQYVDRIIITILEKNPSLLEITVR